Protein AF-A0A0A2ZLJ0-F1 (afdb_monomer_lite)

Organism: NCBI:txid1396510

Secondary structure (DSSP, 8-state):
--------EEEEEE-SS-EEETTEEE-TT-EEEEEHHHHHHHTTTEEES-HHHHHHHHHHHHHHHS--

pLDDT: mean 72.16, std 17.38, range [37.47, 91.88]

Radius of gyration: 14.43 Å; chains: 1; bounding box: 35×24×39 Å

Structure (mmCIF, N/CA/C/O backbone):
data_AF-A0A0A2ZLJ0-F1
#
_entry.id   AF-A0A0A2ZLJ0-F1
#
loop_
_atom_site.group_PDB
_atom_site.id
_atom_site.type_symbol
_atom_site.label_atom_id
_atom_site.label_alt_id
_atom_site.label_comp_id
_atom_site.label_asym_id
_atom_site.label_entity_id
_atom_site.label_seq_id
_atom_site.pdbx_PDB_ins_code
_atom_site.Cartn_x
_atom_site.Cartn_y
_atom_site.Cartn_z
_atom_site.occupancy
_atom_site.B_iso_or_equiv
_atom_site.auth_seq_id
_atom_site.auth_comp_id
_atom_site.auth_asym_id
_atom_site.auth_atom_id
_atom_site.pdbx_PDB_model_num
ATOM 1 N N . MET A 1 1 ? 21.077 9.329 23.377 1.00 37.47 1 MET A N 1
ATOM 2 C CA . MET A 1 1 ? 20.522 9.709 22.059 1.00 37.47 1 MET A CA 1
ATOM 3 C C . MET A 1 1 ? 19.337 8.792 21.780 1.00 37.47 1 MET A C 1
ATOM 5 O O . MET A 1 1 ? 19.550 7.636 21.450 1.00 37.47 1 MET A O 1
ATOM 9 N N . ALA A 1 2 ? 18.107 9.239 22.043 1.00 38.34 2 ALA A N 1
ATOM 10 C CA . ALA A 1 2 ? 16.909 8.428 21.822 1.00 38.34 2 ALA A CA 1
ATOM 11 C C . ALA A 1 2 ? 16.482 8.556 20.350 1.00 38.34 2 ALA A C 1
ATOM 13 O O . ALA A 1 2 ? 16.202 9.660 19.895 1.00 38.34 2 ALA A O 1
ATOM 14 N N . ASN A 1 3 ? 16.485 7.451 19.600 1.00 42.84 3 ASN A N 1
ATOM 15 C CA . ASN A 1 3 ? 16.041 7.412 18.204 1.00 42.84 3 ASN A CA 1
ATOM 16 C C . ASN A 1 3 ? 14.540 7.756 18.113 1.00 42.84 3 ASN A C 1
ATOM 18 O O . ASN A 1 3 ? 13.728 6.985 18.624 1.00 42.84 3 ASN A O 1
ATOM 22 N N . PRO A 1 4 ? 14.119 8.839 17.432 1.00 43.09 4 PRO A N 1
ATOM 23 C CA . PRO A 1 4 ? 12.707 9.225 17.347 1.00 43.09 4 PRO A CA 1
ATOM 24 C C . PRO A 1 4 ? 11.952 8.466 16.238 1.00 43.09 4 PRO A C 1
ATOM 26 O O . PRO A 1 4 ? 11.164 9.055 15.504 1.00 43.09 4 PRO A O 1
ATOM 29 N N . SER A 1 5 ? 12.237 7.178 16.027 1.00 45.94 5 SER A N 1
ATOM 30 C CA . SER A 1 5 ? 11.799 6.451 14.819 1.00 45.94 5 SER A CA 1
ATOM 31 C C . SER A 1 5 ? 10.978 5.195 15.091 1.00 45.94 5 SER A C 1
ATOM 33 O O . SER A 1 5 ? 10.985 4.274 14.282 1.00 45.94 5 SER A O 1
ATOM 35 N N . SER A 1 6 ? 10.172 5.184 16.151 1.00 49.66 6 SER A N 1
ATOM 36 C CA . SER A 1 6 ? 8.993 4.309 16.201 1.00 49.66 6 SER A CA 1
ATOM 37 C C . SER A 1 6 ? 7.902 4.884 15.287 1.00 49.66 6 SER A C 1
ATOM 39 O O . SER A 1 6 ? 6.834 5.282 15.739 1.00 49.66 6 SER A O 1
ATOM 41 N N . LYS A 1 7 ? 8.200 5.035 13.989 1.00 57.72 7 LYS A N 1
ATOM 42 C CA . LYS A 1 7 ? 7.198 5.391 12.982 1.00 57.72 7 LYS A CA 1
ATOM 43 C C . LYS A 1 7 ? 6.338 4.155 12.782 1.00 57.72 7 LYS A C 1
ATOM 45 O O . LYS A 1 7 ? 6.783 3.209 12.141 1.00 57.72 7 LYS A O 1
ATOM 50 N N . THR A 1 8 ? 5.136 4.159 13.342 1.00 66.69 8 THR A N 1
ATOM 51 C CA . THR A 1 8 ? 4.124 3.143 13.060 1.00 66.69 8 THR A CA 1
ATOM 52 C C . THR A 1 8 ? 3.926 3.082 11.545 1.00 66.69 8 THR A C 1
ATOM 54 O O . THR A 1 8 ? 3.470 4.048 10.923 1.00 66.69 8 THR A O 1
ATOM 57 N N . LEU A 1 9 ? 4.369 1.985 10.933 1.00 74.88 9 LEU A N 1
ATOM 58 C CA . LEU A 1 9 ? 4.158 1.724 9.517 1.00 74.88 9 LEU A CA 1
ATOM 59 C C . LEU A 1 9 ? 2.788 1.064 9.378 1.00 74.88 9 LEU A C 1
ATOM 61 O O . LEU A 1 9 ? 2.520 0.035 9.989 1.00 74.88 9 LEU A O 1
ATOM 65 N N . LEU A 1 10 ? 1.920 1.693 8.598 1.00 80.69 10 LEU A N 1
ATOM 66 C CA . LEU A 1 10 ? 0.642 1.152 8.178 1.00 80.69 10 LEU A CA 1
ATOM 67 C C . LEU A 1 10 ? 0.872 0.294 6.939 1.00 80.69 10 LEU A C 1
ATOM 69 O O . LEU A 1 10 ? 1.405 0.776 5.934 1.00 80.69 10 LEU A O 1
ATOM 73 N N . THR A 1 11 ? 0.423 -0.952 6.997 1.00 85.00 11 THR A N 1
ATOM 74 C CA . THR A 1 11 ? 0.333 -1.806 5.816 1.00 85.00 11 THR A CA 1
ATOM 75 C C . THR A 1 11 ? -0.949 -1.472 5.070 1.00 85.00 11 THR A C 1
ATOM 77 O O . THR A 1 11 ? -2.056 -1.580 5.606 1.00 85.00 11 THR A O 1
ATOM 80 N N . CYS A 1 12 ? -0.791 -1.012 3.835 1.00 86.94 12 CYS A N 1
ATOM 81 C CA . CYS A 1 12 ? -1.884 -0.620 2.961 1.00 86.94 12 CYS A CA 1
ATOM 82 C C . CYS A 1 12 ? -1.825 -1.416 1.657 1.00 86.94 12 CYS A C 1
ATOM 84 O O . CYS A 1 12 ? -0.768 -1.898 1.263 1.00 86.94 12 CYS A O 1
ATOM 86 N N . ILE A 1 13 ? -2.953 -1.516 0.972 1.00 88.88 13 ILE A N 1
ATOM 87 C CA . ILE A 1 13 ? -3.110 -2.126 -0.341 1.00 88.88 13 ILE A CA 1
ATOM 88 C C . ILE A 1 13 ? -3.476 -1.024 -1.329 1.00 88.88 13 ILE A C 1
ATOM 90 O O . ILE A 1 13 ? -4.294 -0.153 -1.028 1.00 88.88 13 ILE A O 1
ATOM 94 N N . VAL A 1 14 ? -2.879 -1.048 -2.514 1.00 90.56 14 VAL A N 1
ATOM 95 C CA . VAL A 1 14 ? -3.200 -0.100 -3.587 1.00 90.56 14 VAL A CA 1
ATOM 96 C C . VAL A 1 14 ? -4.556 -0.448 -4.211 1.00 90.56 14 VAL A C 1
ATOM 98 O O . VAL A 1 14 ? -4.728 -1.551 -4.718 1.00 90.56 14 VAL A O 1
ATOM 101 N N . ALA A 1 15 ? -5.522 0.474 -4.200 1.00 82.88 15 ALA A N 1
ATOM 102 C CA . ALA A 1 15 ? -6.922 0.147 -4.512 1.00 82.88 15 ALA A CA 1
ATOM 103 C C . ALA A 1 15 ? -7.404 0.560 -5.919 1.00 82.88 15 ALA A C 1
ATOM 105 O O . ALA A 1 15 ? -8.367 -0.018 -6.418 1.00 82.88 15 ALA A O 1
ATOM 106 N N . HIS A 1 16 ? -6.762 1.539 -6.578 1.00 79.19 16 HIS A N 1
ATOM 107 C CA . HIS A 1 16 ? -7.313 2.148 -7.809 1.00 79.19 16 HIS A CA 1
ATOM 108 C C . HIS A 1 16 ? -6.315 2.403 -8.942 1.00 79.19 16 HIS A C 1
ATOM 110 O O . HIS A 1 16 ? -6.658 2.248 -10.109 1.00 79.19 16 HIS A O 1
ATOM 116 N N . THR A 1 17 ? -5.094 2.827 -8.626 1.00 85.88 17 THR A N 1
ATOM 117 C CA . THR A 1 17 ? -4.077 3.180 -9.626 1.00 85.88 17 THR A CA 1
ATOM 118 C C . THR A 1 17 ? -2.700 2.820 -9.107 1.00 85.88 17 THR A C 1
ATOM 120 O O . THR A 1 17 ? -2.495 2.817 -7.897 1.00 85.88 17 THR A O 1
ATOM 123 N N . ALA A 1 18 ? -1.760 2.537 -10.006 1.00 88.88 18 ALA A N 1
ATOM 124 C CA . ALA A 1 18 ? -0.391 2.253 -9.613 1.00 88.88 18 ALA A CA 1
ATOM 125 C C . ALA A 1 18 ? 0.245 3.472 -8.924 1.00 88.88 18 ALA A C 1
ATOM 127 O O . ALA A 1 18 ? 0.131 4.607 -9.396 1.00 88.88 18 ALA A O 1
ATOM 128 N N . ILE A 1 19 ? 0.945 3.234 -7.818 1.00 89.75 19 ILE A N 1
ATOM 129 C CA . ILE A 1 19 ? 1.592 4.273 -7.016 1.00 89.75 19 ILE A CA 1
ATOM 130 C C . ILE A 1 19 ? 3.101 4.104 -7.118 1.00 89.75 19 ILE A C 1
ATOM 132 O O . ILE A 1 19 ? 3.645 3.041 -6.829 1.00 89.75 19 ILE A O 1
ATOM 136 N N . LEU A 1 20 ? 3.800 5.175 -7.489 1.00 89.25 20 LEU A N 1
ATOM 137 C CA . LEU A 1 20 ? 5.253 5.237 -7.384 1.00 89.25 20 LEU A CA 1
ATOM 138 C C . LEU A 1 20 ? 5.630 5.760 -5.995 1.00 89.25 20 LEU A C 1
ATOM 140 O O . LEU A 1 20 ? 5.356 6.914 -5.663 1.00 89.25 20 LEU A O 1
ATOM 144 N N . HIS A 1 21 ? 6.276 4.923 -5.188 1.00 86.06 21 HIS A N 1
ATOM 145 C CA . HIS A 1 21 ? 6.721 5.291 -3.849 1.00 86.06 21 HIS A CA 1
ATOM 146 C C . HIS A 1 21 ? 8.144 4.794 -3.586 1.00 86.06 21 HIS A C 1
ATOM 148 O O . HIS A 1 21 ? 8.462 3.630 -3.817 1.00 86.06 21 HIS A O 1
ATOM 154 N N . ASN A 1 22 ? 9.015 5.684 -3.099 1.00 83.44 22 ASN A N 1
ATOM 155 C CA . ASN A 1 22 ? 10.435 5.404 -2.833 1.00 83.44 22 ASN A CA 1
ATOM 156 C C . ASN A 1 22 ? 11.174 4.756 -4.021 1.00 83.44 22 ASN A C 1
ATOM 158 O O . ASN A 1 22 ? 11.992 3.862 -3.838 1.00 83.44 22 ASN A O 1
ATOM 162 N N . GLY A 1 23 ? 10.854 5.177 -5.249 1.00 87.94 23 GLY A N 1
ATOM 163 C CA . GLY A 1 23 ? 11.471 4.640 -6.467 1.00 87.94 23 GLY A CA 1
ATOM 164 C C . GLY A 1 23 ? 10.966 3.258 -6.898 1.00 87.94 23 GLY A C 1
ATOM 165 O O . GLY A 1 23 ? 11.399 2.769 -7.936 1.00 87.94 23 GLY A O 1
ATOM 166 N N . LYS A 1 24 ? 10.027 2.647 -6.161 1.00 90.25 24 LYS A N 1
ATOM 167 C CA . LYS A 1 24 ? 9.344 1.410 -6.555 1.00 90.25 24 LYS A CA 1
ATOM 168 C C . LYS A 1 24 ? 7.904 1.711 -6.966 1.00 90.25 24 LYS A C 1
ATOM 170 O O . LYS A 1 24 ? 7.19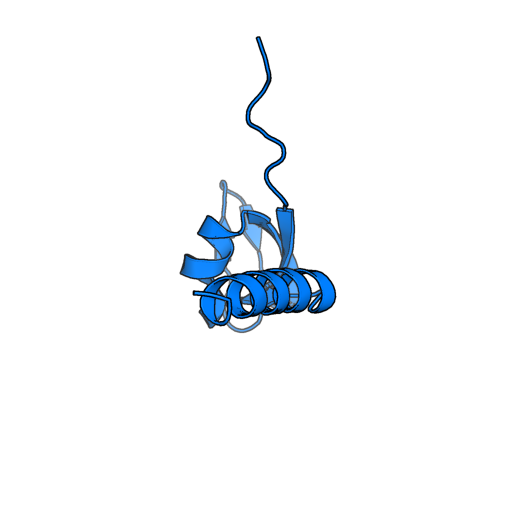7 2.462 -6.294 1.00 90.25 24 LYS A O 1
ATOM 175 N N . ARG A 1 25 ? 7.474 1.131 -8.084 1.00 91.31 25 ARG A N 1
ATOM 176 C CA . ARG A 1 25 ? 6.078 1.156 -8.524 1.00 91.31 25 ARG A CA 1
ATOM 177 C C . ARG A 1 25 ? 5.325 0.002 -7.861 1.00 91.31 25 ARG A C 1
ATOM 179 O O . ARG A 1 25 ? 5.808 -1.125 -7.882 1.00 91.31 25 ARG A O 1
ATOM 186 N N . TYR A 1 26 ? 4.176 0.314 -7.278 1.00 91.56 26 TYR A N 1
ATOM 187 C CA . TYR A 1 26 ? 3.233 -0.628 -6.686 1.00 91.56 26 TYR A CA 1
ATOM 188 C C . TYR A 1 26 ? 1.971 -0.605 -7.540 1.00 91.56 26 TYR A C 1
ATOM 190 O O . TYR A 1 26 ? 1.372 0.459 -7.704 1.00 91.56 26 TYR A O 1
ATOM 198 N N .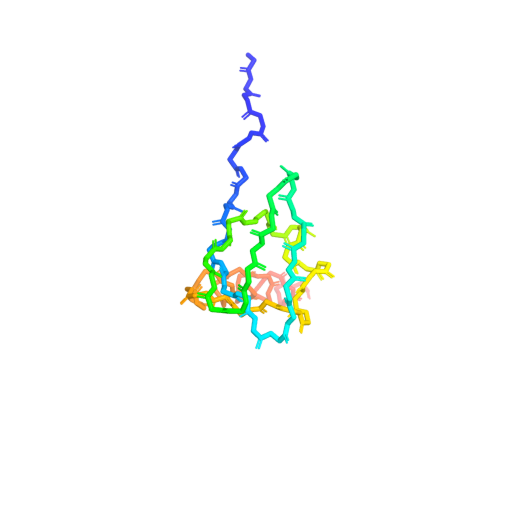 ASP A 1 27 ? 1.592 -1.738 -8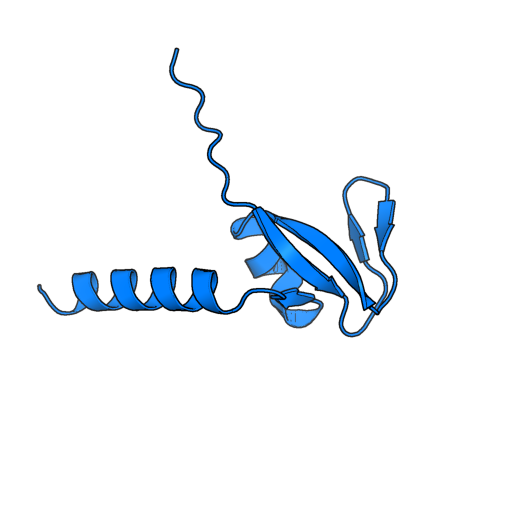.118 1.00 91.88 27 ASP A N 1
ATOM 199 C CA . ASP A 1 27 ? 0.368 -1.855 -8.911 1.00 91.88 27 ASP A CA 1
ATOM 200 C C . ASP A 1 27 ? -0.850 -2.135 -8.014 1.00 91.88 27 ASP A C 1
ATOM 202 O O . ASP A 1 27 ? -0.733 -2.333 -6.806 1.00 91.88 27 ASP A O 1
ATOM 206 N N . VAL A 1 28 ? -2.051 -2.083 -8.589 1.00 91.12 28 VAL A N 1
ATOM 207 C CA . VAL A 1 28 ? -3.298 -2.303 -7.842 1.00 91.12 28 VAL A CA 1
ATOM 208 C C . VAL A 1 28 ? -3.305 -3.709 -7.234 1.00 91.12 28 VAL A C 1
ATOM 210 O O . VAL A 1 28 ? -3.040 -4.687 -7.927 1.00 91.12 28 VAL A O 1
ATOM 213 N N . GLY A 1 29 ? -3.614 -3.803 -5.941 1.00 87.06 29 GLY A N 1
ATOM 214 C CA . GLY A 1 29 ? -3.568 -5.038 -5.159 1.00 87.06 29 GLY A CA 1
ATOM 215 C C . GLY A 1 29 ? -2.230 -5.302 -4.462 1.00 87.06 29 GLY A C 1
ATOM 216 O O . GLY A 1 29 ? -2.184 -6.163 -3.587 1.00 87.06 29 GLY A O 1
ATOM 217 N N . GLU A 1 30 ? -1.166 -4.557 -4.782 1.00 90.62 30 GLU A N 1
ATOM 218 C CA . GLU A 1 30 ? 0.122 -4.692 -4.094 1.00 90.62 30 GLU A CA 1
ATOM 219 C C . GLU A 1 30 ? 0.092 -4.071 -2.695 1.00 90.62 30 GLU A C 1
ATOM 221 O O . GLU A 1 30 ? -0.565 -3.054 -2.438 1.00 90.62 30 GLU A O 1
ATOM 226 N N . GLU A 1 31 ? 0.872 -4.673 -1.799 1.00 89.50 31 GLU A N 1
ATOM 227 C CA . GLU A 1 31 ? 1.075 -4.179 -0.443 1.00 89.50 31 GLU A CA 1
ATOM 228 C C . GLU A 1 31 ? 2.161 -3.106 -0.406 1.00 89.50 31 GLU A C 1
ATOM 230 O O . GLU A 1 31 ? 3.275 -3.274 -0.911 1.00 89.50 31 GLU A O 1
ATOM 235 N N . ILE A 1 32 ? 1.843 -2.001 0.255 1.00 87.38 32 ILE A N 1
ATOM 236 C CA . ILE A 1 32 ? 2.741 -0.878 0.466 1.00 87.38 32 ILE A CA 1
ATOM 237 C C . ILE A 1 32 ? 2.741 -0.485 1.941 1.00 87.38 32 ILE A C 1
ATOM 239 O O . ILE A 1 32 ? 1.702 -0.247 2.558 1.00 87.38 32 ILE A O 1
ATOM 243 N N . ASN A 1 33 ? 3.941 -0.400 2.510 1.00 86.69 33 ASN A N 1
ATOM 244 C CA . ASN A 1 33 ? 4.141 0.024 3.889 1.00 86.69 33 ASN A CA 1
ATOM 245 C C . ASN A 1 33 ? 4.423 1.521 3.923 1.00 86.69 33 ASN A C 1
ATOM 247 O O . ASN A 1 33 ? 5.390 1.997 3.322 1.00 86.69 33 ASN A O 1
ATOM 251 N N . LEU A 1 34 ? 3.582 2.264 4.633 1.00 83.75 34 LEU A N 1
ATOM 252 C CA . LEU A 1 34 ? 3.624 3.722 4.663 1.00 83.75 34 LEU A CA 1
ATOM 253 C C . LEU A 1 34 ? 3.570 4.224 6.093 1.00 83.75 34 LEU A C 1
ATOM 255 O O . LEU A 1 34 ? 2.912 3.648 6.948 1.00 83.75 34 LEU A O 1
ATOM 259 N N . SER A 1 35 ? 4.215 5.353 6.361 1.00 84.44 35 SER A N 1
ATOM 260 C CA . SER A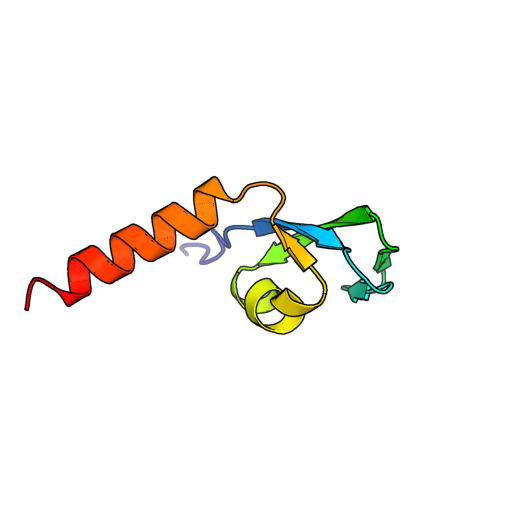 1 35 ? 3.985 6.048 7.634 1.00 84.44 35 SER A CA 1
ATOM 261 C C . SER A 1 35 ? 2.566 6.629 7.674 1.00 84.44 35 SER A C 1
ATOM 263 O O . SER A 1 35 ? 2.036 7.019 6.633 1.00 84.44 35 SER A O 1
ATOM 265 N N . GLU A 1 36 ? 1.991 6.830 8.860 1.00 80.31 36 GLU A N 1
ATOM 266 C CA . GLU A 1 36 ? 0.667 7.466 9.017 1.00 80.31 36 GLU A CA 1
ATOM 267 C C . GLU A 1 36 ? 0.518 8.791 8.251 1.00 80.31 36 GLU A C 1
ATOM 269 O O . GLU A 1 36 ? -0.497 9.045 7.604 1.00 80.31 36 GLU A O 1
ATOM 274 N N . ALA A 1 37 ? 1.557 9.631 8.265 1.00 80.31 37 ALA A N 1
ATOM 275 C CA . ALA A 1 37 ? 1.565 10.898 7.537 1.00 80.31 37 ALA A CA 1
ATOM 276 C C . ALA A 1 37 ? 1.531 10.721 6.008 1.00 80.31 37 ALA A C 1
ATOM 278 O O . ALA A 1 37 ? 0.953 11.549 5.305 1.00 80.31 37 ALA A O 1
ATOM 279 N N . GLN A 1 38 ? 2.155 9.661 5.488 1.00 83.81 38 GLN A N 1
ATOM 280 C CA . GLN A 1 38 ? 2.146 9.344 4.059 1.00 83.81 38 GLN A CA 1
ATOM 281 C C . GLN A 1 38 ? 0.804 8.736 3.660 1.00 83.81 38 GLN A C 1
ATOM 283 O O . GLN A 1 38 ? 0.227 9.157 2.660 1.00 83.81 38 GLN A O 1
ATOM 288 N N . TYR A 1 39 ? 0.271 7.829 4.483 1.00 84.88 39 TYR A N 1
ATOM 289 C CA . TYR A 1 39 ? -1.064 7.281 4.292 1.00 84.88 39 TYR A CA 1
ATOM 290 C C . TYR A 1 39 ? -2.117 8.388 4.250 1.00 84.88 39 TYR A C 1
ATOM 292 O O . TYR A 1 39 ? -2.880 8.434 3.301 1.00 84.88 39 TYR A O 1
ATOM 300 N N . LYS A 1 40 ? -2.113 9.357 5.176 1.00 81.88 40 LYS A N 1
ATOM 301 C CA . LYS A 1 40 ? -3.071 10.484 5.141 1.00 81.88 40 LYS A CA 1
ATOM 302 C C . LYS A 1 40 ? -3.057 11.280 3.831 1.00 81.88 40 LYS A C 1
ATOM 304 O O . LYS A 1 40 ? -4.073 11.855 3.467 1.00 81.88 40 LYS A O 1
ATOM 309 N N . ARG A 1 41 ? -1.919 11.345 3.133 1.00 85.62 41 ARG A N 1
ATOM 310 C CA . ARG A 1 41 ? -1.811 12.024 1.827 1.00 85.62 41 ARG A CA 1
ATOM 311 C C . ARG A 1 41 ? -2.293 11.149 0.674 1.00 85.62 41 ARG A C 1
ATOM 313 O O . ARG A 1 41 ? -2.737 11.668 -0.342 1.00 85.62 41 ARG A O 1
ATOM 320 N N . LEU A 1 42 ? -2.171 9.835 0.829 1.00 83.75 42 LEU A N 1
ATOM 321 C CA . LEU A 1 42 ? -2.449 8.831 -0.192 1.00 83.75 42 LEU A CA 1
ATOM 322 C C . LEU A 1 42 ? -3.706 8.001 0.125 1.00 83.75 42 LEU A C 1
ATOM 324 O O . LEU A 1 42 ? -3.978 7.030 -0.572 1.00 83.75 42 LEU A O 1
ATOM 328 N N . SER A 1 43 ? -4.495 8.382 1.134 1.00 82.25 43 SER A N 1
ATOM 329 C CA . SER A 1 43 ? -5.620 7.594 1.663 1.00 82.25 43 SER A CA 1
ATOM 330 C C . SER A 1 43 ? -6.757 7.425 0.662 1.00 82.25 43 SER A C 1
ATOM 332 O O . SER A 1 43 ? -7.596 6.555 0.829 1.00 82.25 43 SER A O 1
ATOM 334 N N . HIS A 1 44 ? -6.790 8.247 -0.387 1.00 85.56 44 HIS A N 1
ATOM 335 C CA . HIS A 1 44 ? -7.722 8.092 -1.502 1.00 85.56 44 HIS A CA 1
ATOM 336 C C . HIS A 1 44 ? -7.323 6.977 -2.477 1.00 85.56 44 HIS A C 1
ATOM 338 O O . HIS A 1 44 ? -8.171 6.480 -3.207 1.00 85.56 44 HIS A O 1
ATOM 344 N N . TYR A 1 45 ? -6.045 6.595 -2.511 1.00 85.69 45 TYR A N 1
ATOM 345 C CA . TYR A 1 45 ? -5.498 5.607 -3.448 1.00 85.69 45 TYR A CA 1
ATOM 346 C C . TYR A 1 45 ? -5.162 4.271 -2.775 1.00 85.69 45 TYR A C 1
ATOM 348 O O . TYR A 1 45 ? -4.737 3.324 -3.440 1.00 85.69 45 TYR A O 1
ATOM 356 N N . LEU A 1 46 ? -5.329 4.208 -1.455 1.00 86.56 46 LEU A N 1
ATOM 357 C CA . LEU A 1 46 ? -4.849 3.138 -0.599 1.00 86.56 46 LEU A CA 1
ATOM 358 C C . LEU A 1 46 ? -5.941 2.683 0.356 1.00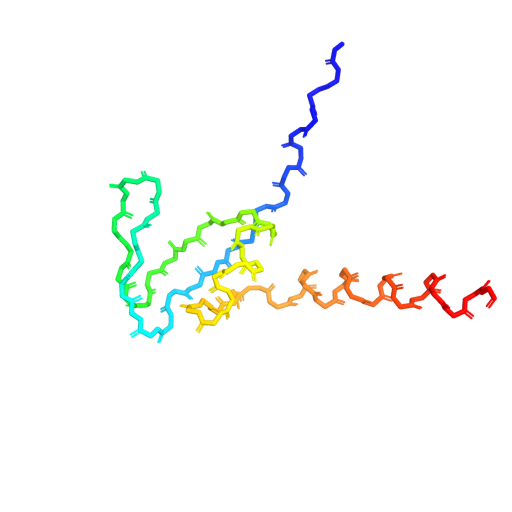 86.56 46 LEU A C 1
ATOM 360 O O . LEU A 1 46 ? -6.635 3.502 0.953 1.00 86.56 46 LEU A O 1
ATOM 364 N N . THR A 1 47 ? -6.008 1.381 0.581 1.00 85.62 47 THR A N 1
ATOM 365 C CA . THR A 1 47 ? -6.865 0.752 1.584 1.00 85.62 47 THR A CA 1
ATOM 366 C C . THR A 1 47 ? -5.991 0.187 2.692 1.00 85.62 47 THR A C 1
ATOM 368 O O . THR A 1 47 ? -5.042 -0.535 2.412 1.00 85.62 47 THR A O 1
ATOM 371 N N . VAL A 1 48 ? -6.267 0.505 3.956 1.00 82.06 48 VAL A N 1
ATOM 372 C CA . VAL A 1 48 ? -5.511 -0.082 5.076 1.00 82.06 48 VAL A CA 1
ATOM 373 C C . VAL A 1 48 ? -5.852 -1.567 5.173 1.00 82.06 48 VAL A C 1
ATOM 375 O O . VAL A 1 48 ? -7.026 -1.923 5.189 1.00 82.06 48 VAL A O 1
ATOM 378 N N . LYS A 1 49 ? -4.836 -2.434 5.229 1.00 76.44 49 LYS A N 1
ATOM 379 C CA . LYS A 1 49 ? -5.037 -3.886 5.368 1.00 76.44 49 LYS A CA 1
ATOM 380 C C . LYS A 1 49 ? -5.479 -4.255 6.791 1.00 76.44 49 LYS A C 1
ATOM 382 O O . LYS A 1 49 ? -6.323 -5.125 6.965 1.00 76.44 49 LYS A O 1
ATOM 387 N N . ASP A 1 50 ? -4.979 -3.520 7.786 1.00 64.00 50 ASP A N 1
ATOM 388 C CA . ASP A 1 50 ? -5.306 -3.675 9.206 1.00 64.00 50 ASP A CA 1
ATOM 389 C C . ASP A 1 50 ? -6.027 -2.437 9.768 1.00 64.00 50 ASP A C 1
ATOM 391 O O . ASP A 1 50 ? -5.440 -1.545 10.387 1.00 64.00 50 ASP A O 1
ATOM 395 N N . ASP A 1 51 ? -7.345 -2.396 9.578 1.00 55.31 51 ASP A N 1
ATOM 396 C CA . ASP A 1 51 ? -8.246 -1.334 10.060 1.00 55.31 51 ASP A CA 1
ATOM 397 C C . ASP A 1 51 ? -8.222 -1.154 11.602 1.00 55.31 51 ASP A C 1
ATOM 399 O O . ASP A 1 51 ? -8.560 -0.097 12.143 1.00 55.31 51 ASP A O 1
ATOM 403 N N . SER A 1 52 ? -7.741 -2.166 12.335 1.00 52.00 52 SER A N 1
ATOM 404 C CA . SER A 1 52 ? -7.711 -2.184 13.805 1.00 52.00 52 SER A CA 1
ATOM 405 C C . SER A 1 52 ? -6.764 -1.152 14.434 1.00 52.00 52 SER A C 1
ATOM 407 O O . SER A 1 52 ? -7.029 -0.685 15.544 1.00 52.00 52 SER A O 1
ATOM 409 N N . ALA A 1 53 ? -5.675 -0.759 13.763 1.00 51.28 53 ALA A N 1
ATOM 410 C CA . ALA A 1 53 ? -4.749 0.249 14.300 1.00 51.28 53 ALA A CA 1
ATOM 411 C C . ALA A 1 53 ? -5.271 1.683 14.087 1.00 51.28 53 ALA A C 1
ATOM 413 O O . ALA A 1 53 ? -5.160 2.532 14.973 1.00 51.28 53 ALA A O 1
ATOM 414 N N . ALA A 1 54 ? -5.911 1.938 12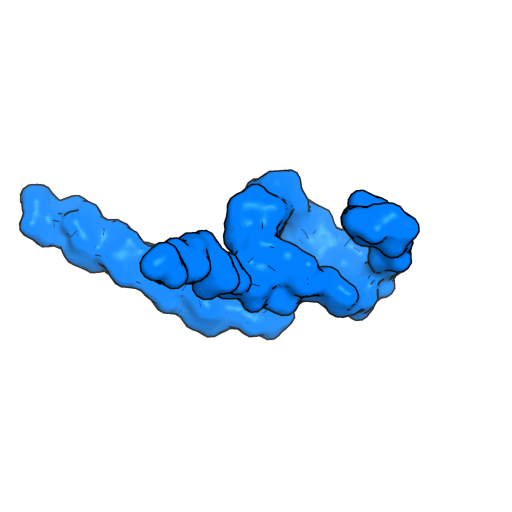.940 1.00 50.97 54 ALA A N 1
ATOM 415 C CA . ALA A 1 54 ? -6.476 3.243 12.604 1.00 50.97 54 ALA A CA 1
ATOM 416 C C . ALA A 1 54 ? -7.717 3.584 13.452 1.00 50.97 54 ALA A C 1
ATOM 418 O O . ALA A 1 54 ? -7.917 4.751 13.807 1.00 50.97 54 ALA A O 1
ATOM 419 N N . GLN A 1 55 ? -8.529 2.585 13.818 1.00 52.97 55 GLN A N 1
ATOM 420 C CA . GLN A 1 55 ? -9.679 2.781 14.708 1.00 52.97 55 GLN A CA 1
ATOM 421 C C . GLN A 1 55 ? -9.270 3.008 16.170 1.00 52.97 55 GLN A C 1
ATOM 423 O O . GLN A 1 55 ? -9.849 3.880 16.819 1.00 52.97 55 GLN A O 1
ATOM 428 N N . LYS A 1 56 ? -8.234 2.322 16.680 1.00 52.25 56 LYS A N 1
ATOM 429 C CA . LYS A 1 56 ? -7.728 2.560 18.047 1.00 52.25 56 LYS A CA 1
ATOM 430 C C . LYS A 1 56 ? -7.177 3.979 18.220 1.00 52.25 56 LYS A C 1
ATOM 432 O O . LYS A 1 56 ? -7.583 4.676 19.146 1.00 52.25 56 LYS A O 1
ATOM 437 N N . ALA A 1 57 ? -6.381 4.464 17.263 1.00 52.44 57 ALA A N 1
ATOM 438 C CA . ALA A 1 57 ? -5.834 5.823 17.310 1.00 52.44 57 ALA A CA 1
ATOM 439 C C . ALA A 1 57 ? -6.919 6.921 17.257 1.00 52.44 57 ALA A C 1
ATOM 441 O O . ALA A 1 57 ? -6.779 7.968 17.891 1.00 52.44 57 ALA A O 1
ATOM 442 N N . LYS A 1 58 ? -8.024 6.695 16.529 1.00 54.97 58 LYS A N 1
ATOM 443 C CA . LYS A 1 58 ? -9.169 7.624 16.508 1.00 54.97 58 LYS A CA 1
ATOM 444 C C . LYS A 1 58 ? -9.994 7.570 17.797 1.00 54.97 58 LYS A C 1
ATOM 446 O O . LYS A 1 58 ? -10.412 8.624 18.274 1.00 54.97 58 LYS A O 1
ATOM 451 N N . ALA A 1 59 ? -10.197 6.382 18.366 1.00 54.62 59 ALA A N 1
ATOM 452 C CA . ALA A 1 59 ? -10.943 6.209 19.610 1.00 54.62 59 ALA A CA 1
ATOM 453 C C . ALA A 1 59 ? -10.233 6.875 20.805 1.00 54.62 59 ALA A C 1
ATOM 455 O O . ALA A 1 59 ? -10.870 7.568 21.597 1.00 54.62 59 ALA A O 1
ATOM 456 N N . GLU A 1 60 ? -8.906 6.759 20.896 1.00 55.19 60 GLU A N 1
ATOM 457 C CA . GLU A 1 60 ? -8.126 7.403 21.963 1.00 55.19 60 GLU A CA 1
ATOM 458 C C . GLU A 1 60 ? -8.055 8.934 21.808 1.00 55.19 60 GLU A C 1
ATOM 460 O O . GLU A 1 60 ? -8.056 9.664 22.803 1.00 55.19 60 GLU A O 1
ATOM 465 N N . ALA A 1 61 ? -8.047 9.442 20.569 1.00 56.72 61 ALA A N 1
ATOM 466 C CA . ALA A 1 61 ? -8.072 10.880 20.298 1.00 56.72 61 ALA A CA 1
ATOM 467 C C . ALA A 1 61 ? -9.430 11.524 20.636 1.00 56.72 61 ALA A C 1
ATOM 469 O O . ALA A 1 61 ? -9.462 12.641 21.150 1.00 56.72 61 ALA A O 1
ATOM 470 N N . GLN A 1 62 ? -10.546 10.822 20.406 1.00 55.47 62 GLN A N 1
ATOM 471 C CA . GLN A 1 62 ? -11.871 11.287 20.835 1.00 55.47 62 GLN A CA 1
ATOM 472 C C . GLN A 1 62 ? -12.052 11.226 22.356 1.00 55.47 62 GLN A C 1
ATOM 474 O O . GLN A 1 62 ? -12.618 12.156 22.928 1.00 55.47 62 GLN A O 1
ATOM 479 N N . ALA A 1 63 ? -11.513 10.202 23.026 1.00 54.84 63 ALA A N 1
ATOM 480 C CA . ALA A 1 63 ? -11.620 10.070 24.481 1.00 54.84 63 ALA A CA 1
ATOM 481 C C . ALA A 1 63 ? -10.923 11.210 25.249 1.00 54.84 63 ALA A C 1
ATOM 483 O O . ALA A 1 63 ? -11.379 11.599 26.321 1.00 54.84 63 ALA A O 1
ATOM 484 N N . LYS A 1 64 ? -9.850 11.796 24.697 1.00 52.72 64 LYS A N 1
ATOM 485 C CA . LYS A 1 64 ? -9.176 12.960 25.302 1.00 52.72 64 LYS A CA 1
ATOM 486 C C . LYS A 1 64 ? -9.820 14.306 24.961 1.00 52.72 64 LYS A C 1
ATOM 488 O O . LYS A 1 64 ? -9.587 15.268 25.682 1.00 52.72 64 LYS A O 1
ATOM 493 N N . ALA A 1 65 ? -10.613 14.383 23.893 1.00 54.59 65 ALA A N 1
ATOM 494 C CA . ALA A 1 65 ? -11.290 15.616 23.486 1.00 54.59 65 ALA A CA 1
ATOM 495 C C . ALA A 1 65 ? -12.631 15.845 24.208 1.00 54.59 65 ALA A C 1
ATOM 497 O O . ALA A 1 65 ? -13.112 16.970 24.227 1.00 54.59 65 ALA A O 1
ATOM 498 N N . GLN A 1 66 ? -13.230 14.805 24.800 1.00 49.69 66 GLN A N 1
ATOM 499 C CA . GLN A 1 66 ? -14.473 14.906 25.585 1.00 49.69 66 GLN A CA 1
ATOM 500 C C . GLN A 1 66 ? -14.260 15.020 27.104 1.00 49.69 66 GLN A C 1
ATOM 502 O O . GLN A 1 66 ? -15.235 15.118 27.841 1.00 49.69 66 GLN A O 1
ATOM 507 N N . ALA A 1 67 ? -13.014 14.999 27.584 1.00 50.62 67 ALA A N 1
ATOM 508 C CA . ALA A 1 67 ? -12.686 15.094 29.010 1.00 50.62 67 ALA A CA 1
ATOM 509 C C . ALA A 1 67 ? -12.235 16.504 29.447 1.00 50.62 67 ALA A C 1
ATOM 511 O O . ALA A 1 67 ? -11.558 16.628 30.469 1.00 50.62 67 ALA A O 1
ATOM 512 N N . LEU A 1 68 ? -12.567 17.545 28.673 1.00 44.19 68 LEU A N 1
ATOM 513 C CA . LEU A 1 68 ? -12.242 18.944 28.969 1.00 44.19 68 LEU A CA 1
ATOM 514 C C . LEU A 1 68 ? -13.487 19.824 28.862 1.00 44.19 68 LEU A C 1
ATOM 516 O O . LEU A 1 68 ? -14.234 19.647 27.874 1.00 44.19 68 LEU A O 1
#

Foldseek 3Di:
DDDPPPQPWFWKFFDDAWDQDPNDIHGGGGIDTHGPVVCVVCVVGIGGPDVPVVVVVVVVVVVVVVPD

InterPro domains:
  IPR055634 Domain of unknown function DUF7210 [PF23843] (13-43)

Sequence (68 aa):
MANPSSKTLLTCIVAHTAILHNGKRYDVGEEINLSEAQYKRLSHYLTVKDDSAAQKAKAEAQAKAQAL